Protein AF-A0A4Q3LT53-F1 (afdb_monomer)

Secondary structure (DSSP, 8-state):
-HHHHHHHHHHHHHHHHT-------SEEEEEE-STTHHHHHHHHHHHHHHHS-EEEEEE--

Mean predicted aligned error: 10.69 Å

Sequence (61 aa):
MKLSAIRVLVSGVVAAGAFSSAWAQQEATGAGASFPAPLYSKWAADYNKATGVKINYQSVG

Structure (mmCIF, N/CA/C/O backbone):
data_AF-A0A4Q3LT53-F1
#
_entry.id   AF-A0A4Q3LT53-F1
#
loop_
_atom_site.group_PDB
_atom_site.id
_atom_site.type_symbol
_atom_site.label_atom_id
_atom_site.label_alt_id
_atom_site.label_comp_id
_atom_site.label_asym_id
_atom_site.label_entity_id
_atom_site.label_seq_id
_atom_site.pdbx_PDB_ins_code
_atom_site.Cartn_x
_atom_site.Cartn_y
_atom_site.Cartn_z
_atom_site.occupancy
_atom_site.B_iso_or_equiv
_atom_site.auth_seq_id
_atom_site.auth_comp_id
_atom_site.auth_asym_id
_atom_site.auth_atom_id
_atom_site.pdbx_PDB_model_num
ATOM 1 N N . MET A 1 1 ? -19.727 -22.816 50.818 1.00 55.12 1 MET A N 1
ATOM 2 C CA . MET A 1 1 ? -20.202 -21.743 49.905 1.00 55.12 1 MET A CA 1
ATOM 3 C C . MET A 1 1 ? -19.091 -20.776 49.468 1.00 55.12 1 MET A C 1
ATOM 5 O O . MET A 1 1 ? -19.018 -20.483 48.284 1.00 55.12 1 MET A O 1
ATOM 9 N N . LYS A 1 2 ? -18.173 -20.344 50.352 1.00 52.91 2 LYS A N 1
ATOM 10 C CA . LYS A 1 2 ? -17.081 -19.393 50.019 1.00 52.91 2 LYS A CA 1
ATOM 11 C C . LYS A 1 2 ? -16.112 -19.852 48.904 1.00 52.91 2 LYS A C 1
ATOM 13 O O . LYS A 1 2 ? -15.730 -19.038 48.074 1.00 52.91 2 LYS A O 1
ATOM 18 N N . LEU A 1 3 ? -15.783 -21.148 48.814 1.00 54.56 3 LEU A N 1
ATOM 19 C CA . LEU A 1 3 ? -14.921 -21.687 47.740 1.00 54.56 3 LEU A CA 1
ATOM 20 C C . LEU A 1 3 ? -15.589 -21.720 46.350 1.00 54.56 3 LEU A C 1
ATOM 22 O O . LEU A 1 3 ? -14.891 -21.716 45.339 1.00 54.56 3 LEU A O 1
ATOM 26 N N . SER A 1 4 ? -16.925 -21.733 46.284 1.00 60.16 4 SER A N 1
ATOM 27 C CA . SER A 1 4 ? -17.662 -21.756 45.011 1.00 60.16 4 SER A CA 1
ATOM 28 C C . SER A 1 4 ? -17.666 -20.383 44.344 1.00 60.16 4 SER A C 1
ATOM 30 O O . SER A 1 4 ? -17.527 -20.296 43.131 1.00 60.16 4 SER A O 1
ATOM 32 N N . ALA A 1 5 ? -17.754 -19.311 45.138 1.00 60.72 5 ALA A N 1
ATOM 33 C CA . ALA A 1 5 ? -17.692 -17.940 44.639 1.00 60.72 5 ALA A CA 1
ATOM 34 C C . ALA A 1 5 ? -16.326 -17.624 44.008 1.00 60.72 5 ALA A C 1
ATOM 36 O O . ALA A 1 5 ? -16.270 -17.029 42.940 1.00 60.72 5 ALA A O 1
ATOM 37 N N . ILE A 1 6 ? -15.230 -18.100 44.613 1.00 63.62 6 ILE A N 1
ATOM 38 C CA . ILE A 1 6 ? -13.870 -17.920 44.078 1.00 63.62 6 ILE A CA 1
ATOM 39 C C . ILE A 1 6 ? -13.710 -18.622 42.724 1.00 63.62 6 ILE A C 1
ATOM 41 O O . ILE A 1 6 ? -13.182 -18.033 41.788 1.00 63.62 6 ILE A O 1
ATOM 45 N N . ARG A 1 7 ? -14.210 -19.856 42.585 1.00 60.12 7 ARG A N 1
ATOM 46 C CA . ARG A 1 7 ? -14.151 -20.595 41.312 1.00 60.12 7 ARG A CA 1
ATOM 47 C C . ARG A 1 7 ? -14.990 -19.933 40.216 1.00 60.12 7 ARG A C 1
ATOM 49 O O . ARG A 1 7 ? -14.533 -19.846 39.085 1.00 60.12 7 ARG A O 1
ATOM 56 N N . VAL A 1 8 ? -16.174 -19.421 40.558 1.00 65.06 8 VAL A N 1
ATOM 57 C CA . VAL A 1 8 ? -17.039 -18.684 39.620 1.00 65.06 8 VAL A CA 1
ATOM 58 C C . VAL A 1 8 ? -16.386 -17.370 39.170 1.00 65.06 8 VAL A C 1
ATOM 60 O O . VAL A 1 8 ? -16.422 -17.050 37.985 1.00 65.06 8 VAL A O 1
ATOM 63 N N . LEU A 1 9 ? -15.725 -16.648 40.080 1.00 63.00 9 LEU A N 1
ATOM 64 C CA . LEU A 1 9 ? -14.991 -15.422 39.750 1.00 63.00 9 LEU A CA 1
ATOM 65 C C . LEU A 1 9 ? -13.782 -15.693 38.844 1.00 63.00 9 LEU A C 1
ATOM 67 O O . LEU A 1 9 ? -13.575 -14.969 37.875 1.00 63.00 9 LEU A O 1
ATOM 71 N N . VAL A 1 10 ? -13.020 -16.759 39.107 1.00 62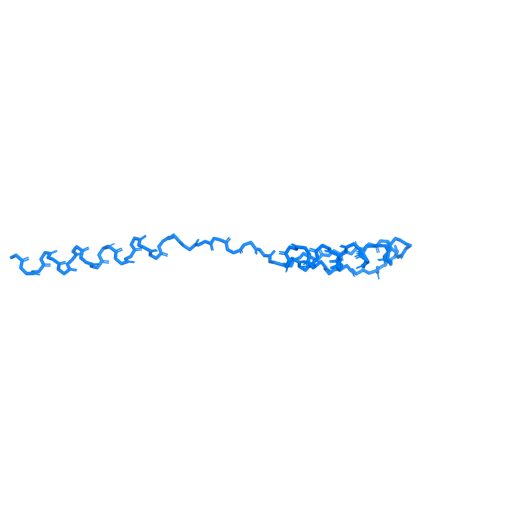.94 10 VAL A N 1
ATOM 72 C CA . VAL A 1 10 ? -11.873 -17.150 38.269 1.00 62.94 10 VAL A CA 1
ATOM 73 C C . VAL A 1 10 ? -12.322 -17.541 36.856 1.00 62.94 10 VAL A C 1
ATOM 75 O O . VAL A 1 10 ? -11.720 -17.088 35.884 1.00 62.94 10 VAL A O 1
ATOM 78 N N . SER A 1 11 ? -13.411 -18.304 36.714 1.00 61.91 11 SER A N 1
ATOM 79 C CA . SER A 1 11 ? -13.953 -18.661 35.394 1.00 61.91 11 SER A CA 1
ATOM 80 C C . SER A 1 11 ? -14.458 -17.445 34.604 1.00 61.91 11 SER A C 1
ATOM 82 O O . SER A 1 11 ? -14.302 -17.402 33.385 1.00 61.91 11 SER A O 1
ATOM 84 N N . GLY A 1 12 ? -15.022 -16.436 35.279 1.00 63.03 12 GLY A N 1
ATOM 85 C CA . GLY A 1 12 ? -15.480 -15.198 34.639 1.00 63.03 12 GLY A CA 1
ATOM 86 C C . GLY A 1 12 ? -14.344 -14.346 34.059 1.00 63.03 12 GLY A C 1
ATOM 87 O O . GLY A 1 12 ? -14.484 -13.801 32.967 1.00 63.03 12 GLY A O 1
ATOM 88 N N . VAL A 1 13 ? -13.194 -14.279 34.740 1.00 64.81 13 VAL A N 1
ATOM 89 C CA . VAL A 1 13 ? -12.017 -13.529 34.259 1.00 64.81 13 VAL A CA 1
ATOM 90 C C . VAL A 1 13 ? -11.391 -14.188 33.025 1.00 64.81 13 VAL A C 1
ATOM 92 O O . VAL A 1 13 ? -10.996 -13.493 32.090 1.00 64.81 13 VAL A O 1
ATOM 95 N N . VAL A 1 14 ? -11.355 -15.524 32.970 1.00 63.84 14 VAL A N 1
ATOM 96 C CA . VAL A 1 14 ? -10.827 -16.259 31.806 1.00 63.84 14 VAL A CA 1
ATOM 97 C C . VAL A 1 14 ? -11.732 -16.093 30.577 1.00 63.84 14 VAL A C 1
ATOM 99 O O . VAL A 1 14 ? -11.229 -15.918 29.470 1.00 63.84 14 VAL A O 1
ATOM 102 N N . ALA A 1 15 ? -13.057 -16.069 30.758 1.00 63.28 15 ALA A N 1
ATOM 103 C CA . ALA A 1 15 ? -14.004 -15.851 29.662 1.00 63.28 15 ALA A CA 1
ATOM 104 C C . ALA A 1 15 ? -13.927 -14.429 29.069 1.00 63.28 15 ALA A C 1
ATOM 106 O O . ALA A 1 15 ? -14.096 -14.262 27.864 1.00 63.28 15 ALA A O 1
ATOM 107 N N . ALA A 1 16 ? -13.622 -13.411 29.881 1.00 61.53 16 ALA A N 1
ATOM 108 C CA . ALA A 1 16 ? -13.437 -12.039 29.402 1.00 61.53 16 ALA A CA 1
ATOM 109 C C . ALA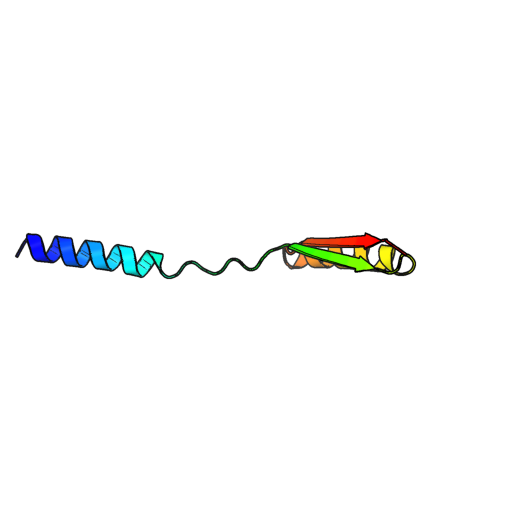 A 1 16 ? -12.134 -11.853 28.597 1.00 61.53 16 ALA A C 1
ATOM 111 O O . ALA A 1 16 ? -12.098 -11.057 27.663 1.00 61.53 16 ALA A O 1
ATOM 112 N N . GLY A 1 17 ? -11.078 -12.611 28.915 1.00 60.12 17 GLY A N 1
ATOM 113 C CA . GLY A 1 17 ? -9.804 -12.576 28.185 1.00 60.12 17 GLY A CA 1
ATOM 114 C C . GLY A 1 17 ? -9.821 -13.291 26.828 1.00 60.12 17 GLY A C 1
ATOM 115 O O . GLY A 1 17 ? -8.924 -13.073 26.017 1.00 60.12 17 GLY A O 1
ATOM 116 N N . ALA A 1 18 ? -10.833 -14.122 26.561 1.00 63.41 18 ALA A N 1
ATOM 117 C CA . ALA A 1 18 ? -10.968 -14.861 25.303 1.00 63.41 18 ALA A CA 1
ATOM 118 C C . ALA A 1 18 ? -11.476 -13.999 24.131 1.00 63.41 18 ALA A C 1
ATOM 120 O O . ALA A 1 18 ? -11.382 -14.416 22.979 1.00 63.41 18 ALA A O 1
ATOM 121 N N . PHE A 1 19 ? -11.971 -12.787 24.403 1.00 64.19 19 PHE A N 1
ATOM 122 C CA . PHE A 1 19 ? -12.330 -11.798 23.385 1.00 64.19 19 PHE A CA 1
ATOM 123 C C . PHE A 1 19 ? -11.159 -10.847 23.125 1.00 64.19 19 PHE A C 1
ATOM 125 O O . PHE A 1 19 ? -11.284 -9.628 23.240 1.00 64.19 19 PHE A O 1
ATOM 132 N N . SER A 1 20 ? -9.991 -11.390 22.785 1.00 64.88 20 SER A N 1
ATOM 133 C CA . SER A 1 20 ? -8.959 -10.578 22.153 1.00 64.88 20 SER A CA 1
ATOM 134 C C . SER A 1 20 ? -9.483 -10.178 20.775 1.00 64.88 20 SER A C 1
ATOM 136 O O . SER A 1 20 ? -9.618 -11.004 19.873 1.00 64.88 20 SER A O 1
ATOM 138 N N . SER A 1 21 ? -9.838 -8.903 20.607 1.00 64.38 21 SER A N 1
ATOM 139 C CA . SER A 1 21 ? -10.080 -8.338 19.282 1.00 64.38 21 SER A CA 1
ATOM 140 C C . SER A 1 21 ? -8.865 -8.671 18.423 1.00 64.38 21 SER A C 1
ATOM 142 O O . SER A 1 21 ? -7.751 -8.271 18.766 1.00 64.38 21 SER A O 1
ATOM 144 N N . ALA A 1 22 ? -9.049 -9.442 17.351 1.00 64.44 22 ALA A N 1
ATOM 145 C CA . ALA A 1 22 ? -7.989 -9.665 16.384 1.00 64.44 22 ALA A CA 1
ATOM 146 C C . ALA A 1 22 ? -7.630 -8.295 15.800 1.00 64.44 22 ALA A C 1
ATOM 148 O O . ALA A 1 22 ? -8.376 -7.737 14.997 1.00 64.44 22 ALA A O 1
ATOM 149 N N . TRP A 1 23 ? -6.530 -7.711 16.273 1.00 64.69 23 TRP A N 1
ATOM 150 C CA . TRP A 1 23 ? -5.998 -6.478 15.722 1.00 64.69 23 TRP A CA 1
ATOM 151 C C . TRP A 1 23 ? -5.540 -6.820 14.309 1.00 64.69 23 TRP A C 1
ATOM 153 O O . TRP A 1 23 ? -4.531 -7.503 14.126 1.00 64.69 23 TRP A O 1
ATOM 163 N N . ALA A 1 24 ? -6.340 -6.436 13.313 1.00 67.62 24 ALA A N 1
ATOM 164 C CA . ALA A 1 24 ? -5.954 -6.581 11.920 1.00 67.62 24 ALA A CA 1
ATOM 165 C C . ALA A 1 24 ? -4.601 -5.890 11.732 1.00 67.62 24 ALA A C 1
ATOM 167 O O . ALA A 1 24 ? -4.365 -4.811 12.281 1.00 67.62 24 ALA A O 1
ATOM 168 N N . GLN A 1 25 ? -3.697 -6.531 10.993 1.00 65.69 25 GLN A N 1
ATOM 169 C CA . GLN A 1 25 ? -2.373 -5.977 10.769 1.00 65.69 25 GLN A CA 1
ATOM 170 C C . GLN A 1 25 ? -2.518 -4.612 10.097 1.00 65.69 25 GLN A C 1
ATOM 172 O O . GLN A 1 25 ? -2.987 -4.505 8.966 1.00 65.69 25 GLN A O 1
ATOM 177 N N . GLN A 1 26 ? -2.120 -3.561 10.809 1.00 84.56 26 GLN A N 1
ATOM 178 C CA . GLN A 1 26 ? -2.316 -2.176 10.382 1.00 84.56 26 GLN A CA 1
ATOM 179 C C . GLN A 1 26 ? -1.281 -1.739 9.335 1.00 84.56 26 GLN A C 1
ATOM 181 O O . GLN A 1 26 ? -1.113 -0.550 9.083 1.00 84.56 26 GLN A O 1
ATOM 186 N N . GLU A 1 27 ? -0.578 -2.703 8.738 1.00 91.19 27 GLU A N 1
ATOM 187 C CA . GLU A 1 27 ? 0.426 -2.504 7.708 1.00 91.19 27 GLU A CA 1
ATOM 188 C C . GLU A 1 27 ? 0.321 -3.590 6.630 1.00 91.19 27 GLU A C 1
ATOM 190 O O . GLU A 1 27 ? 0.327 -4.789 6.926 1.00 91.19 27 GLU A O 1
ATOM 195 N N . ALA A 1 28 ? 0.268 -3.154 5.372 1.00 92.50 28 ALA A N 1
ATOM 196 C CA . ALA A 1 28 ? 0.418 -4.008 4.202 1.00 92.50 28 ALA A CA 1
ATOM 197 C C . ALA A 1 28 ? 1.692 -3.630 3.442 1.00 92.50 28 ALA A C 1
ATOM 199 O O . ALA A 1 28 ? 1.989 -2.447 3.256 1.00 92.50 28 ALA A O 1
ATOM 200 N N . THR A 1 29 ? 2.432 -4.636 2.982 1.00 95.06 29 THR A N 1
ATOM 201 C CA . THR A 1 29 ? 3.638 -4.464 2.170 1.00 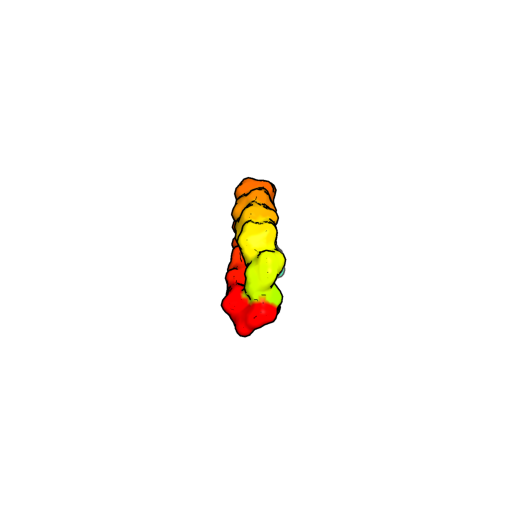95.06 29 THR A CA 1
ATOM 202 C C . THR A 1 29 ? 3.397 -4.998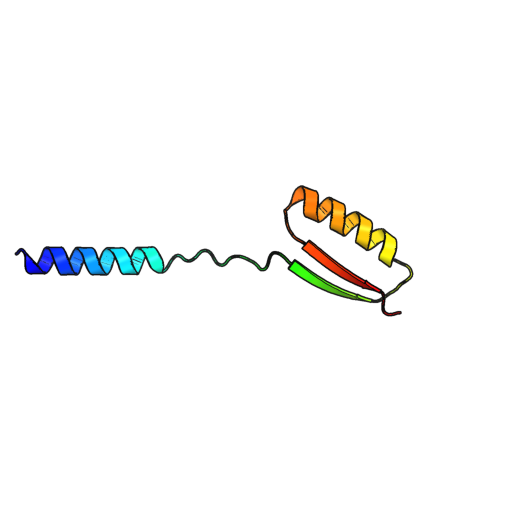 0.760 1.00 95.06 29 THR A C 1
ATOM 204 O O . THR A 1 29 ? 2.693 -5.987 0.565 1.00 95.06 29 THR A O 1
ATOM 207 N N . GLY A 1 30 ? 3.964 -4.334 -0.242 1.00 93.31 30 GLY A N 1
ATOM 208 C CA . GLY A 1 30 ? 3.873 -4.755 -1.638 1.00 93.31 30 GLY A CA 1
ATOM 209 C C . GLY A 1 30 ? 5.090 -4.301 -2.429 1.00 93.31 30 GLY A C 1
ATOM 210 O O . GLY A 1 30 ? 5.801 -3.397 -2.001 1.00 93.31 30 GLY A O 1
ATOM 211 N N . ALA A 1 31 ? 5.332 -4.924 -3.579 1.00 97.06 31 ALA A N 1
ATOM 212 C CA . ALA A 1 31 ? 6.403 -4.548 -4.494 1.00 97.06 31 ALA A CA 1
ATOM 213 C C . ALA A 1 31 ? 5.920 -4.639 -5.948 1.00 97.06 31 ALA A C 1
ATOM 215 O O . ALA A 1 31 ? 5.093 -5.498 -6.257 1.00 97.06 31 ALA A O 1
ATOM 216 N N . GLY A 1 32 ? 6.417 -3.779 -6.837 1.00 96.12 32 GLY A N 1
ATOM 217 C CA . GLY A 1 32 ? 6.042 -3.838 -8.251 1.00 96.12 32 GLY A CA 1
ATOM 218 C C . GLY A 1 32 ? 6.628 -2.731 -9.125 1.00 96.12 32 GLY A C 1
ATOM 219 O O . GLY A 1 32 ? 7.725 -2.229 -8.864 1.00 96.12 32 GLY A O 1
ATOM 220 N N . ALA A 1 33 ? 5.847 -2.357 -10.146 1.00 97.31 33 ALA A N 1
ATOM 221 C CA . ALA A 1 33 ? 6.199 -1.390 -11.178 1.00 97.31 33 ALA A CA 1
ATOM 222 C C . ALA A 1 33 ? 6.642 -0.028 -10.632 1.00 97.31 33 ALA A C 1
ATOM 224 O O . ALA A 1 33 ? 5.974 0.558 -9.772 1.00 97.31 33 ALA A O 1
ATOM 225 N N . SER A 1 34 ? 7.723 0.508 -11.199 1.00 97.19 34 SER A N 1
ATOM 226 C CA . SER A 1 34 ? 8.258 1.819 -10.818 1.00 97.19 34 SER A CA 1
ATOM 227 C C . SER A 1 34 ? 7.467 2.973 -11.415 1.00 97.19 34 SER A C 1
ATOM 229 O O . SER A 1 34 ? 7.334 4.025 -10.792 1.00 97.19 34 SER A O 1
ATOM 231 N N . PHE A 1 35 ? 6.878 2.766 -12.595 1.00 97.81 35 PHE A N 1
ATOM 232 C CA . PHE A 1 35 ? 6.080 3.786 -13.272 1.00 97.81 35 PHE A CA 1
ATOM 233 C C . PHE A 1 35 ? 4.893 4.303 -12.426 1.00 97.81 35 PHE A C 1
ATOM 235 O O . PHE A 1 35 ? 4.793 5.516 -12.242 1.00 97.81 35 PHE A O 1
ATOM 242 N N . PRO A 1 36 ? 4.013 3.454 -11.851 1.00 96.69 36 PRO A N 1
ATOM 243 C CA . PRO A 1 36 ? 2.911 3.923 -11.008 1.00 96.69 36 PRO A CA 1
ATOM 244 C C . PRO A 1 36 ? 3.308 4.204 -9.548 1.0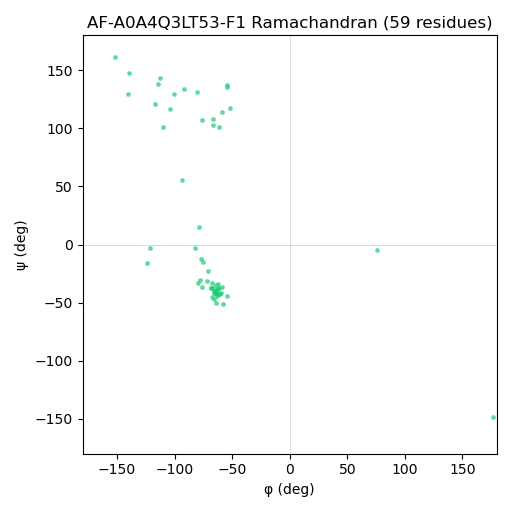0 96.69 36 PRO A C 1
ATOM 246 O O . PRO A 1 36 ? 2.461 4.660 -8.779 1.00 96.69 36 PRO A O 1
ATOM 249 N N . ALA A 1 37 ? 4.558 3.954 -9.139 1.00 97.38 37 ALA A N 1
ATOM 250 C CA . ALA A 1 37 ? 4.966 4.048 -7.735 1.00 97.38 37 ALA A CA 1
ATOM 251 C C . ALA A 1 37 ? 4.641 5.411 -7.080 1.00 97.38 37 ALA A C 1
ATOM 253 O O . ALA A 1 37 ? 4.059 5.401 -5.994 1.00 97.38 37 ALA A O 1
ATOM 254 N N . PRO A 1 38 ? 4.886 6.578 -7.72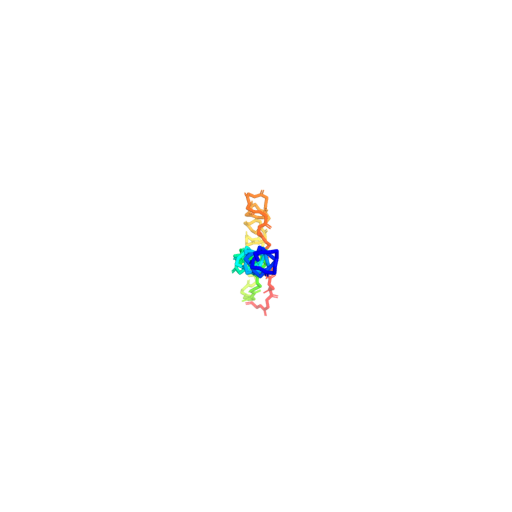0 1.00 97.00 38 PRO A N 1
ATOM 255 C CA . PRO A 1 38 ? 4.543 7.871 -7.119 1.00 97.00 38 PRO A CA 1
ATOM 256 C C . PRO A 1 38 ? 3.038 8.050 -6.864 1.00 97.00 38 PRO A C 1
ATOM 258 O O . PRO A 1 38 ? 2.641 8.667 -5.873 1.00 97.00 38 PRO A O 1
ATOM 261 N N . LEU A 1 39 ? 2.189 7.491 -7.736 1.00 97.75 39 LEU A N 1
ATOM 262 C CA . LEU A 1 39 ? 0.734 7.522 -7.572 1.00 97.75 39 LEU A CA 1
ATOM 263 C C . LEU A 1 39 ? 0.308 6.685 -6.362 1.00 97.75 39 LEU A C 1
ATOM 265 O O . LEU A 1 39 ? -0.471 7.153 -5.531 1.00 97.75 39 LEU A O 1
ATOM 269 N N . TYR A 1 40 ? 0.864 5.478 -6.229 1.00 97.06 40 TYR A N 1
ATOM 270 C CA . TYR A 1 40 ? 0.598 4.614 -5.081 1.00 97.06 40 TYR A CA 1
ATOM 271 C C . TYR A 1 40 ? 1.080 5.233 -3.774 1.00 97.06 40 TYR A C 1
ATOM 273 O O . TYR A 1 40 ? 0.363 5.151 -2.782 1.00 97.06 40 TYR A O 1
ATOM 281 N N . SER A 1 41 ? 2.228 5.916 -3.764 1.00 96.06 41 SER A N 1
ATOM 282 C CA . SER A 1 41 ? 2.703 6.632 -2.576 1.00 96.06 41 SER A CA 1
ATOM 283 C C . SER A 1 41 ? 1.717 7.709 -2.120 1.00 96.06 41 SER A C 1
ATOM 285 O O . SER A 1 41 ? 1.445 7.821 -0.925 1.00 96.06 41 SER A O 1
ATOM 287 N N . LYS A 1 42 ? 1.130 8.467 -3.056 1.00 97.69 42 LYS A N 1
ATOM 288 C CA . LYS A 1 42 ? 0.108 9.468 -2.723 1.00 97.69 42 LYS A CA 1
ATOM 289 C C . LYS A 1 42 ? -1.140 8.814 -2.128 1.00 97.69 42 LYS A C 1
ATOM 291 O O . LYS A 1 42 ? -1.592 9.213 -1.059 1.00 97.69 42 LYS A O 1
ATOM 296 N N . TRP A 1 43 ? -1.673 7.791 -2.792 1.00 97.81 43 TRP A N 1
ATOM 297 C CA . TRP A 1 43 ? -2.862 7.086 -2.309 1.00 97.81 43 TRP A CA 1
ATOM 298 C C . TRP A 1 43 ? -2.632 6.402 -0.961 1.00 97.81 43 TRP A C 1
ATOM 300 O O . TRP A 1 43 ? -3.513 6.439 -0.110 1.00 97.81 43 TRP A O 1
ATOM 310 N N . ALA A 1 44 ? -1.448 5.831 -0.737 1.00 97.25 44 ALA A N 1
ATOM 311 C CA . ALA A 1 44 ? -1.054 5.242 0.538 1.00 97.25 44 ALA A CA 1
ATOM 312 C C . ALA A 1 44 ? -1.063 6.272 1.675 1.00 97.25 44 ALA A C 1
ATOM 314 O O . ALA A 1 44 ? -1.556 5.974 2.762 1.00 97.25 44 ALA A O 1
ATOM 315 N N . ALA A 1 45 ? -0.558 7.484 1.427 1.00 97.44 45 ALA A N 1
ATOM 316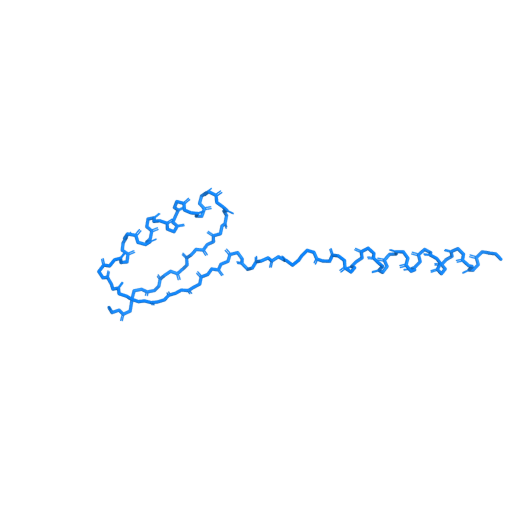 C CA . ALA A 1 45 ? -0.573 8.564 2.409 1.00 97.44 45 ALA A CA 1
ATOM 317 C C . ALA A 1 45 ? -2.004 9.027 2.732 1.00 97.44 45 ALA A C 1
ATOM 319 O O . ALA A 1 45 ? -2.367 9.136 3.905 1.00 97.44 45 ALA A O 1
ATOM 320 N N . ASP A 1 46 ? -2.833 9.239 1.707 1.00 98.25 46 ASP A N 1
ATOM 321 C CA . ASP A 1 46 ? -4.234 9.639 1.882 1.00 98.25 46 ASP A CA 1
ATOM 322 C C . ASP A 1 46 ? -5.036 8.552 2.622 1.00 98.25 46 ASP A C 1
ATOM 324 O O . ASP A 1 46 ? -5.801 8.844 3.545 1.00 98.25 46 ASP A O 1
ATOM 328 N N . TYR A 1 47 ? -4.807 7.284 2.276 1.00 96.50 47 TYR A N 1
ATOM 329 C CA . TYR A 1 47 ? -5.433 6.136 2.925 1.00 96.50 47 TYR A CA 1
ATOM 330 C C . TYR A 1 47 ? -5.005 5.995 4.386 1.00 96.50 47 TYR A C 1
ATOM 332 O O . TYR A 1 47 ? -5.849 5.764 5.255 1.00 96.50 47 TYR A O 1
ATOM 340 N N . ASN A 1 48 ? -3.718 6.199 4.683 1.00 96.44 48 ASN A N 1
ATOM 341 C CA . ASN A 1 48 ? -3.220 6.197 6.054 1.00 96.44 48 ASN A CA 1
ATOM 342 C C . ASN A 1 48 ? -3.851 7.314 6.885 1.00 96.44 48 ASN A C 1
ATOM 344 O O . ASN A 1 48 ? -4.291 7.069 8.004 1.00 96.44 48 ASN A O 1
ATOM 348 N N . LYS A 1 49 ? -3.982 8.516 6.320 1.00 96.88 49 LYS A N 1
ATOM 349 C CA . LYS A 1 49 ? -4.651 9.632 6.993 1.00 96.88 49 LYS A CA 1
ATOM 350 C C . LYS A 1 49 ? -6.123 9.331 7.297 1.00 96.88 49 LYS A C 1
ATOM 352 O O . LYS A 1 49 ? -6.619 9.747 8.339 1.00 96.88 49 LYS A O 1
ATOM 357 N N . ALA A 1 50 ? -6.815 8.630 6.399 1.00 96.81 50 ALA A N 1
ATOM 358 C CA . ALA A 1 50 ? -8.231 8.308 6.556 1.00 96.81 50 ALA A CA 1
ATOM 359 C C . ALA A 1 50 ? -8.499 7.126 7.504 1.00 96.81 50 ALA A C 1
ATOM 361 O O . ALA A 1 50 ? -9.533 7.102 8.165 1.00 96.81 50 ALA A O 1
ATOM 362 N N . THR A 1 51 ? -7.599 6.140 7.556 1.00 94.19 51 THR A N 1
ATOM 363 C CA . THR A 1 51 ? -7.871 4.839 8.201 1.00 94.19 51 THR A CA 1
ATOM 364 C C . THR A 1 51 ? -6.879 4.448 9.293 1.00 94.19 51 THR A C 1
ATOM 366 O O . THR A 1 51 ? -7.139 3.520 10.051 1.00 94.19 51 THR A O 1
ATOM 369 N N . GLY A 1 52 ? -5.720 5.105 9.362 1.00 92.62 52 GLY A N 1
ATOM 370 C CA . GLY A 1 52 ? -4.591 4.693 10.196 1.00 92.62 52 GLY A CA 1
ATOM 371 C C . GLY A 1 52 ? -3.800 3.498 9.647 1.00 92.62 52 GLY A C 1
ATOM 372 O O . GLY A 1 52 ? -2.763 3.157 10.213 1.00 92.62 52 GLY A O 1
ATOM 373 N N . VAL A 1 53 ? -4.232 2.879 8.540 1.00 94.31 53 VAL A N 1
ATOM 374 C CA . VAL A 1 53 ? -3.553 1.725 7.930 1.00 94.31 53 V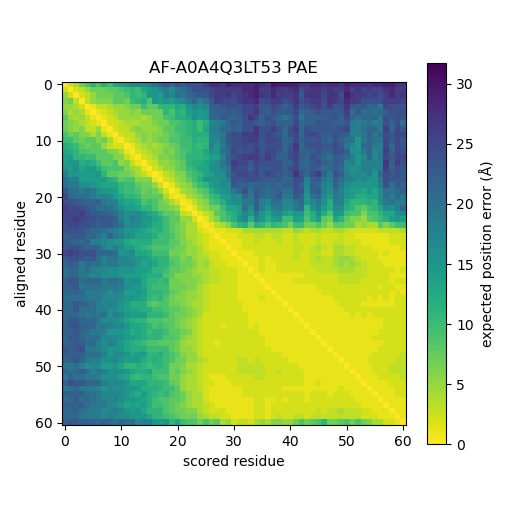AL A CA 1
ATOM 375 C C . VA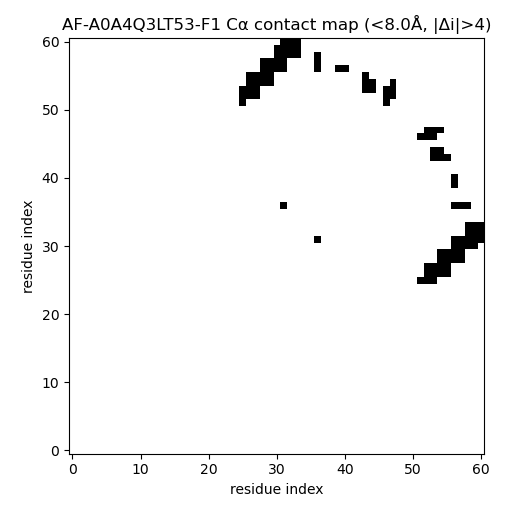L A 1 53 ? -2.364 2.188 7.095 1.00 94.31 53 VAL A C 1
ATOM 377 O O . VAL A 1 53 ? -2.467 3.106 6.285 1.00 94.31 53 VAL A O 1
ATOM 380 N N . LYS A 1 54 ? -1.206 1.566 7.289 1.00 95.62 54 LYS A N 1
ATOM 381 C CA . LYS A 1 54 ? 0.032 1.861 6.569 1.00 95.62 54 LYS A CA 1
ATOM 382 C C . LYS A 1 54 ? 0.159 0.966 5.339 1.00 95.62 54 LYS A C 1
ATOM 384 O O . LYS A 1 54 ? -0.015 -0.245 5.420 1.00 95.62 54 LYS A O 1
ATOM 389 N N . ILE A 1 55 ? 0.513 1.557 4.204 1.00 95.88 55 ILE A N 1
ATOM 390 C CA . ILE A 1 55 ? 0.844 0.818 2.983 1.00 95.88 55 ILE A CA 1
ATOM 391 C C . ILE A 1 55 ? 2.305 1.103 2.643 1.00 95.88 55 ILE A C 1
ATOM 393 O O . ILE A 1 55 ? 2.687 2.254 2.446 1.00 95.88 55 ILE A O 1
ATOM 397 N N . ASN A 1 56 ? 3.123 0.056 2.588 1.00 95.69 56 ASN A N 1
ATOM 398 C CA . ASN A 1 56 ? 4.538 0.125 2.247 1.00 95.69 56 ASN A CA 1
ATOM 399 C C . ASN A 1 56 ? 4.765 -0.507 0.868 1.00 95.69 56 ASN A C 1
ATOM 401 O O . ASN A 1 56 ? 4.799 -1.731 0.736 1.00 95.69 56 ASN A O 1
ATOM 405 N N . TYR A 1 57 ? 4.908 0.329 -0.158 1.00 97.06 57 TYR A N 1
ATOM 406 C CA . TYR A 1 57 ? 5.154 -0.115 -1.528 1.00 97.06 57 TYR A CA 1
ATOM 407 C C . TYR A 1 57 ? 6.632 0.020 -1.899 1.00 97.06 57 TYR A C 1
ATOM 409 O O . TYR A 1 57 ? 7.223 1.087 -1.745 1.00 97.06 57 TYR A O 1
ATOM 417 N N . GLN A 1 58 ? 7.209 -1.053 -2.430 1.00 97.81 58 GLN A N 1
ATOM 418 C CA . GLN A 1 58 ? 8.586 -1.124 -2.899 1.00 97.81 58 GLN A CA 1
ATOM 419 C C . GLN A 1 58 ? 8.618 -1.079 -4.429 1.00 97.81 58 GLN A C 1
ATOM 421 O O . GLN A 1 58 ? 8.118 -1.967 -5.120 1.00 97.81 58 GLN A O 1
ATOM 426 N N . SER A 1 59 ? 9.222 -0.028 -4.969 1.00 96.00 59 SER A N 1
ATOM 427 C CA . SER A 1 59 ? 9.460 0.107 -6.405 1.00 96.00 59 SER A CA 1
ATOM 428 C C . SER A 1 59 ? 10.633 -0.786 -6.804 1.00 96.00 59 SER A C 1
ATOM 430 O O . SER A 1 59 ? 11.769 -0.474 -6.457 1.00 96.00 59 SER A O 1
ATOM 432 N N . VAL A 1 60 ? 10.369 -1.895 -7.498 1.00 97.25 60 VAL A N 1
ATOM 433 C CA . VAL A 1 60 ? 11.401 -2.900 -7.834 1.00 97.25 60 VAL A CA 1
ATOM 434 C C . VAL A 1 60 ? 11.579 -3.146 -9.336 1.00 97.25 60 VAL A C 1
ATOM 436 O O . VAL A 1 60 ? 12.471 -3.903 -9.709 1.00 97.25 60 VAL A O 1
ATOM 439 N N . GLY A 1 61 ? 10.775 -2.515 -10.199 1.00 83.69 61 GLY A N 1
ATOM 440 C CA . GLY A 1 61 ? 10.899 -2.635 -11.659 1.00 83.69 61 GLY A CA 1
ATOM 441 C C . GLY A 1 61 ? 9.713 -2.061 -12.396 1.00 83.69 61 GLY A C 1
ATOM 442 O O . GLY A 1 61 ? 8.753 -2.818 -12.615 1.00 83.69 61 GLY A O 1
#

Foldseek 3Di:
DVVVVVVVVVVVVVVVVVPPPPPPQLEDEEEDAPVCVVVVVVVQVVCCVVPVRHYHYHYDD

Radius of gyration: 22.76 Å; Cα contacts (8 Å, |Δi|>4): 51; chains: 1; bounding box: 32×31×63 Å

Nearest PDB structures (foldseek):
  1ixh-assembly1_A  TM=9.897E-01  e=3.539E-03  Escherichia coli
  3fzv-assembly1_D  TM=5.592E-01  e=6.739E+00  Pseudomonas aeruginosa PAO1
  9isr-assembly2_C  TM=4.526E-01  e=6.296E+00  Homo sapiens
  9itd-assembly2_C  TM=4.479E-01  e=8.846E+00  Homo sapiens

pLDDT: mean 81.89, std 16.71, range [52.91, 98.25]

Solvent-accessible surface area (backbone atoms only — not comparable to full-atom values): 3659 Å² total; per-residue (Å²): 114,76,71,56,55,53,53,53,53,54,54,52,56,55,60,60,64,70,68,65,75,80,76,70,76,56,61,48,75,49,71,41,50,45,86,58,37,70,58,50,55,52,52,29,50,56,45,22,75,76,70,69,37,42,60,48,76,42,69,77,86